Protein AF-A0A1M5RTS2-F1 (afdb_monomer_lite)

Foldseek 3Di:
DDDPPPPDDPVVVVPDDPVLVVLLCLLLVCLLVVHCVC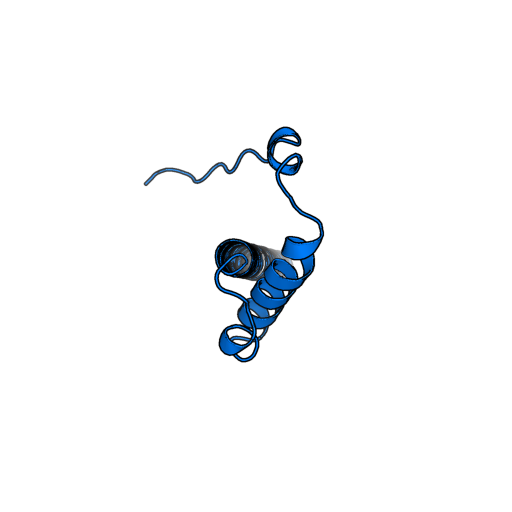VVVDDPVNNVSSVNSVVVNVVVVVVVVVVVVVVVVVVVD

Secondary structure (DSSP, 8-state):
---------GGGGTT--GGGHHHHHHHHHHHHHT--TTGGGS-HHHHHHHHHHHHHHHHHHHHHHHHHHHHHHHTT-

Organism: NCBI:txid1121316

Structure (mmCIF, N/CA/C/O backbone):
data_AF-A0A1M5RTS2-F1
#
_entry.id   AF-A0A1M5RTS2-F1
#
loop_
_atom_site.group_PDB
_atom_site.id
_atom_site.type_symbol
_atom_site.label_atom_id
_atom_site.label_alt_id
_atom_site.label_comp_id
_atom_site.label_asym_id
_atom_site.label_entity_id
_atom_site.label_seq_id
_atom_site.pdbx_PDB_ins_code
_atom_site.Cartn_x
_atom_site.Cartn_y
_atom_site.Cartn_z
_atom_site.occupancy
_atom_site.B_iso_or_equiv
_atom_site.auth_seq_id
_atom_site.auth_comp_id
_atom_site.auth_asym_id
_atom_site.auth_atom_id
_atom_site.pdbx_PDB_model_num
ATOM 1 N N . MET A 1 1 ? 7.691 15.230 20.219 1.00 39.22 1 MET A N 1
ATOM 2 C CA . MET A 1 1 ? 6.981 14.317 19.298 1.00 39.22 1 MET A CA 1
ATOM 3 C C . MET A 1 1 ? 6.126 15.187 18.406 1.00 39.22 1 MET A C 1
ATOM 5 O O . MET A 1 1 ? 5.086 15.662 18.852 1.00 39.22 1 MET A O 1
ATOM 9 N N . ASP A 1 2 ? 6.626 15.500 17.214 1.00 41.94 2 ASP A N 1
ATOM 10 C CA . ASP A 1 2 ? 5.962 16.453 16.333 1.00 41.94 2 ASP A CA 1
ATOM 11 C C . ASP A 1 2 ? 4.751 15.822 15.653 1.00 41.94 2 ASP A C 1
ATOM 13 O O . ASP A 1 2 ? 4.800 14.739 15.068 1.00 41.94 2 ASP A O 1
ATOM 17 N N . LYS A 1 3 ? 3.634 16.531 15.805 1.00 47.81 3 LYS A N 1
ATOM 18 C CA . LYS A 1 3 ? 2.348 16.267 15.176 1.00 47.81 3 LYS A CA 1
ATOM 19 C C . LYS A 1 3 ? 2.552 16.390 13.668 1.00 47.81 3 LYS A C 1
ATOM 21 O O . LYS A 1 3 ? 2.705 17.501 13.168 1.00 47.81 3 LYS A O 1
ATOM 26 N N . ASN A 1 4 ? 2.551 15.263 12.957 1.00 46.31 4 ASN A N 1
ATOM 27 C CA . ASN A 1 4 ? 2.549 15.215 11.495 1.00 46.31 4 ASN A CA 1
ATOM 28 C C . ASN A 1 4 ? 1.237 15.805 10.961 1.00 46.31 4 ASN A C 1
ATOM 30 O O . ASN A 1 4 ? 0.303 15.0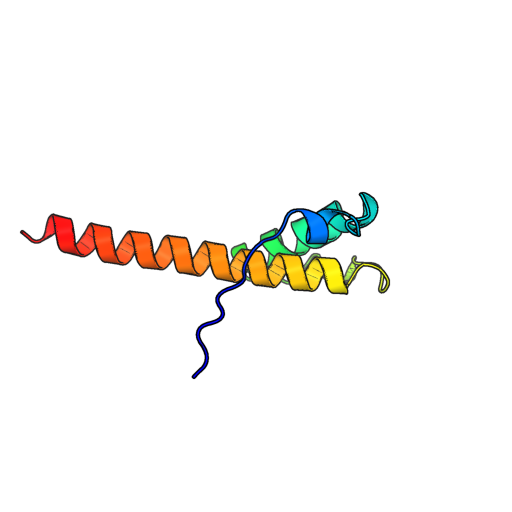94 10.600 1.00 46.31 4 ASN A O 1
ATOM 34 N N . ASN A 1 5 ? 1.167 17.132 10.951 1.00 48.59 5 ASN A N 1
ATOM 35 C CA . ASN A 1 5 ? 0.114 17.909 10.332 1.00 48.59 5 ASN A CA 1
ATOM 36 C C . ASN A 1 5 ? 0.432 17.972 8.833 1.00 48.59 5 ASN A C 1
ATOM 38 O O . ASN A 1 5 ? 1.010 18.945 8.344 1.00 48.59 5 ASN A O 1
ATOM 42 N N . PHE A 1 6 ? 0.156 16.877 8.117 1.00 55.69 6 PHE A N 1
ATOM 43 C CA . PHE A 1 6 ? 0.342 16.822 6.671 1.00 55.69 6 PHE A CA 1
ATOM 44 C C . PHE A 1 6 ? -0.691 17.741 6.015 1.00 55.69 6 PHE A C 1
ATOM 46 O O . PHE A 1 6 ? -1.834 17.364 5.768 1.00 55.69 6 PHE A O 1
ATOM 53 N N . ASN A 1 7 ? -0.290 18.989 5.785 1.00 54.50 7 ASN A N 1
ATOM 54 C CA . ASN A 1 7 ? -1.112 19.992 5.130 1.00 54.50 7 ASN A CA 1
ATOM 55 C C . ASN A 1 7 ? -1.160 19.675 3.627 1.00 54.50 7 ASN A C 1
ATOM 57 O O . ASN A 1 7 ? -0.254 20.037 2.872 1.00 54.50 7 ASN A O 1
ATOM 61 N N . PHE A 1 8 ? -2.177 18.923 3.205 1.00 53.03 8 PHE A N 1
ATOM 62 C CA . PHE A 1 8 ? -2.367 18.534 1.810 1.00 53.03 8 PHE A CA 1
ATOM 63 C C . PHE A 1 8 ? -2.681 19.778 0.961 1.00 53.03 8 PHE A C 1
ATOM 65 O O . PHE A 1 8 ? -3.786 20.314 1.010 1.00 53.03 8 PHE A O 1
ATOM 72 N N . LYS A 1 9 ? -1.704 20.256 0.180 1.00 58.53 9 LYS A N 1
ATOM 73 C CA . LYS A 1 9 ? -1.880 21.360 -0.776 1.00 58.53 9 LYS A CA 1
ATOM 74 C C . LYS A 1 9 ? -2.022 20.818 -2.196 1.00 58.53 9 LYS A C 1
ATOM 76 O O . LYS A 1 9 ? -1.248 19.958 -2.604 1.00 58.53 9 LYS A O 1
ATOM 81 N N . PHE A 1 10 ? -2.947 21.381 -2.977 1.00 50.62 10 PHE A N 1
ATOM 82 C CA . PHE A 1 10 ? -3.150 21.039 -4.397 1.00 50.62 10 PHE A CA 1
ATOM 83 C C . PHE A 1 10 ? -1.893 21.234 -5.260 1.00 50.62 10 PHE A C 1
ATOM 85 O O . PHE A 1 10 ? -1.732 20.576 -6.281 1.00 50.62 10 PHE A O 1
ATOM 92 N N . GLU A 1 11 ? -0.971 22.096 -4.842 1.00 57.16 11 GLU A N 1
ATOM 93 C CA . GLU A 1 11 ? 0.326 22.300 -5.496 1.00 57.16 11 GLU A CA 1
ATOM 94 C C . GLU A 1 11 ? 1.188 21.026 -5.502 1.00 57.16 11 GLU A C 1
ATOM 96 O O . GLU A 1 11 ? 1.920 20.801 -6.463 1.00 57.16 11 GLU A O 1
ATOM 101 N N . ASN A 1 12 ? 1.009 20.136 -4.518 1.00 55.22 12 ASN A N 1
ATOM 102 C CA . ASN A 1 12 ? 1.684 18.835 -4.445 1.00 55.22 12 ASN A CA 1
ATOM 103 C C . ASN A 1 12 ? 1.175 17.831 -5.499 1.00 55.22 12 ASN A C 1
ATOM 105 O O . ASN A 1 12 ? 1.775 16.774 -5.677 1.00 55.22 12 ASN A O 1
ATOM 109 N N . LEU A 1 13 ? 0.063 18.128 -6.185 1.00 54.41 13 LEU A N 1
ATOM 110 C CA . LEU A 1 13 ? -0.497 17.277 -7.241 1.00 54.41 13 LEU A CA 1
ATOM 111 C C . LEU A 1 13 ? 0.151 17.526 -8.611 1.00 54.41 13 LEU A C 1
ATOM 113 O O . LEU A 1 13 ? -0.004 16.699 -9.505 1.00 54.41 13 LEU A O 1
ATOM 117 N N . LYS A 1 14 ? 0.872 18.645 -8.796 1.00 55.09 14 LYS A N 1
ATOM 118 C CA . LYS A 1 14 ? 1.462 19.024 -10.096 1.00 55.09 14 LYS A CA 1
ATOM 119 C C . LYS A 1 14 ? 2.571 18.076 -10.568 1.00 55.09 14 LYS A C 1
ATOM 121 O O . LYS A 1 14 ? 2.861 18.043 -11.758 1.00 55.09 14 LYS A O 1
ATOM 126 N N . GLU A 1 15 ? 3.144 17.287 -9.662 1.00 55.81 15 GLU A N 1
ATOM 127 C CA . GLU A 1 15 ? 4.172 16.279 -9.959 1.00 55.81 15 GLU A CA 1
ATOM 128 C C . GLU A 1 15 ? 3.628 14.844 -10.010 1.00 55.81 15 GLU A C 1
ATOM 130 O O . GLU A 1 15 ? 4.400 13.902 -10.179 1.00 55.81 15 GLU A O 1
ATOM 135 N N . ILE A 1 16 ? 2.312 14.634 -9.874 1.00 55.75 16 ILE A N 1
ATOM 136 C CA . ILE A 1 16 ? 1.745 13.285 -9.967 1.00 55.75 16 ILE A CA 1
ATOM 137 C C . ILE A 1 16 ? 1.657 12.902 -11.438 1.00 55.75 16 ILE A C 1
ATOM 139 O O . ILE A 1 16 ? 0.710 13.251 -12.147 1.00 55.75 16 ILE A O 1
ATOM 143 N N . HIS A 1 17 ? 2.653 12.158 -11.907 1.00 63.03 17 HIS A N 1
ATOM 144 C CA . HIS A 1 17 ? 2.575 11.552 -13.219 1.00 63.03 17 HIS A CA 1
ATOM 145 C C . HIS A 1 17 ? 1.488 10.468 -13.202 1.00 63.03 17 HIS A C 1
ATOM 147 O O . HIS A 1 17 ? 1.420 9.649 -12.289 1.00 63.03 17 HIS A O 1
ATOM 153 N N . VAL A 1 18 ? 0.618 10.424 -14.215 1.00 59.53 18 VAL A N 1
ATOM 154 C CA . VAL A 1 18 ? -0.487 9.443 -14.284 1.00 59.53 18 VAL A CA 1
ATOM 155 C C . VAL A 1 18 ? 0.031 7.996 -14.223 1.00 59.53 18 VAL A C 1
ATOM 157 O O . VAL A 1 18 ? -0.658 7.118 -13.710 1.00 59.53 18 VAL A O 1
ATOM 160 N N . GLY A 1 19 ? 1.273 7.754 -14.662 1.00 63.31 19 GLY A N 1
ATOM 161 C CA . GLY A 1 19 ? 1.955 6.463 -14.533 1.00 63.31 19 GLY A CA 1
ATOM 162 C C . GLY A 1 19 ? 2.282 6.041 -13.093 1.00 63.31 19 GLY A C 1
ATOM 163 O O . GLY A 1 19 ? 2.530 4.863 -12.859 1.00 63.31 19 GLY A O 1
ATOM 164 N N . ASP A 1 20 ? 2.237 6.963 -12.132 1.00 73.38 20 ASP A N 1
ATOM 165 C CA . ASP A 1 20 ? 2.552 6.721 -10.721 1.00 73.38 20 ASP A CA 1
ATOM 166 C C . ASP A 1 20 ? 1.322 6.317 -9.897 1.00 73.38 20 ASP A C 1
ATOM 168 O O . ASP A 1 20 ? 1.446 5.645 -8.868 1.00 73.38 20 ASP A O 1
ATOM 172 N N . VAL A 1 21 ? 0.126 6.682 -10.372 1.00 79.31 21 VAL A N 1
ATOM 173 C CA . VAL A 1 21 ? -1.160 6.352 -9.739 1.00 79.31 21 VAL A CA 1
ATOM 174 C C . VAL A 1 21 ? -1.376 4.833 -9.622 1.00 79.31 21 VAL A C 1
ATOM 176 O O . VAL A 1 21 ? -1.761 4.385 -8.539 1.00 79.31 21 VAL A O 1
ATOM 179 N N . PRO A 1 22 ? -1.092 4.002 -10.651 1.00 88.56 22 PRO A N 1
ATOM 180 C CA . PRO A 1 22 ? -1.159 2.546 -10.525 1.00 88.56 22 PRO A CA 1
ATOM 181 C C . PRO A 1 22 ? -0.281 1.981 -9.401 1.00 88.56 22 PRO A C 1
ATOM 183 O O . PRO A 1 22 ? -0.718 1.089 -8.672 1.00 88.56 22 PRO A O 1
ATOM 186 N N . SER A 1 23 ? 0.929 2.515 -9.223 1.00 91.50 23 SER A N 1
ATOM 187 C CA . SER A 1 23 ? 1.880 2.041 -8.210 1.00 91.50 23 SER A CA 1
ATOM 188 C C . SER A 1 23 ? 1.472 2.470 -6.805 1.00 91.50 23 SER A C 1
ATOM 190 O O . SER A 1 23 ? 1.481 1.646 -5.893 1.00 91.50 23 SER A O 1
ATOM 192 N N . ALA A 1 24 ? 0.998 3.708 -6.637 1.00 91.31 24 ALA A N 1
ATOM 193 C CA . ALA A 1 24 ? 0.400 4.153 -5.378 1.00 91.31 24 ALA A CA 1
ATOM 194 C C . ALA A 1 24 ? -0.829 3.313 -4.998 1.00 91.31 24 ALA A C 1
ATOM 196 O O . ALA A 1 24 ? -0.961 2.893 -3.850 1.00 91.31 24 ALA A O 1
ATOM 197 N N . LYS A 1 25 ? -1.695 2.985 -5.965 1.00 93.19 25 LYS A N 1
ATOM 198 C CA . LYS A 1 25 ? -2.842 2.096 -5.736 1.00 93.19 25 LYS A CA 1
ATOM 199 C C . LYS A 1 25 ? -2.400 0.713 -5.250 1.00 93.19 25 LYS A C 1
ATOM 201 O O . LYS A 1 25 ? -2.977 0.209 -4.291 1.00 93.19 25 LYS A O 1
ATOM 206 N N . LYS A 1 26 ? -1.385 0.117 -5.884 1.00 94.00 26 LYS A N 1
ATOM 207 C CA . LYS A 1 26 ? -0.804 -1.164 -5.449 1.00 94.00 26 LYS A CA 1
ATOM 208 C C . LYS A 1 26 ? -0.297 -1.086 -4.005 1.00 94.00 26 LYS A C 1
ATOM 210 O O . LYS A 1 26 ? -0.627 -1.961 -3.221 1.00 94.00 26 LYS A O 1
ATOM 215 N N . GLY A 1 27 ? 0.393 -0.005 -3.637 1.00 94.38 27 GLY A N 1
ATOM 216 C CA . GLY A 1 27 ? 0.855 0.213 -2.262 1.00 94.38 27 GLY A CA 1
ATOM 217 C C . GLY A 1 27 ? -0.275 0.304 -1.235 1.00 94.38 27 GLY A C 1
ATOM 218 O O . GLY A 1 27 ? -0.172 -0.285 -0.163 1.00 94.38 27 GLY A O 1
ATOM 219 N N . ILE A 1 28 ? -1.374 0.996 -1.564 1.00 94.31 28 ILE A N 1
ATOM 220 C CA . ILE A 1 28 ? -2.560 1.061 -0.690 1.00 94.31 28 ILE A CA 1
ATOM 221 C C . ILE A 1 28 ? -3.147 -0.340 -0.480 1.00 94.31 28 ILE A C 1
ATOM 223 O O . ILE A 1 28 ? -3.443 -0.714 0.651 1.00 94.31 28 ILE A O 1
ATOM 227 N N . ILE A 1 29 ? -3.320 -1.105 -1.563 1.00 94.69 29 ILE A N 1
ATOM 228 C CA . ILE A 1 29 ? -3.902 -2.454 -1.519 1.00 94.69 29 ILE A CA 1
ATOM 229 C C . ILE A 1 29 ? -3.033 -3.388 -0.674 1.00 94.69 29 ILE A C 1
ATOM 231 O O . ILE A 1 29 ? -3.551 -4.013 0.247 1.00 94.69 29 ILE A O 1
ATOM 235 N N . ASP A 1 30 ? -1.730 -3.434 -0.952 1.00 95.88 30 ASP A N 1
ATOM 236 C CA . ASP A 1 30 ? -0.764 -4.271 -0.234 1.00 95.88 30 ASP A CA 1
ATOM 237 C C . ASP A 1 30 ? -0.789 -3.969 1.272 1.00 95.88 30 ASP A C 1
ATOM 239 O O . ASP A 1 30 ? -0.938 -4.882 2.085 1.00 95.88 30 ASP A O 1
ATOM 243 N N . CYS A 1 31 ? -0.799 -2.685 1.651 1.00 95.38 31 CYS A N 1
ATOM 244 C CA . CYS A 1 31 ? -0.903 -2.287 3.054 1.00 95.38 31 CYS A CA 1
ATOM 245 C C . CYS A 1 31 ? -2.202 -2.766 3.718 1.00 95.38 31 CYS A C 1
ATOM 247 O O . CYS A 1 31 ? -2.159 -3.315 4.815 1.00 95.38 31 CYS A O 1
ATOM 249 N N . LEU A 1 32 ? -3.358 -2.548 3.081 1.00 93.25 32 LEU A N 1
ATOM 250 C CA . LEU A 1 32 ? -4.658 -2.900 3.666 1.00 93.25 32 LEU A CA 1
ATOM 251 C C . LEU A 1 32 ? -4.885 -4.417 3.744 1.00 93.25 32 LEU A C 1
ATOM 253 O O . LEU A 1 32 ? -5.663 -4.875 4.579 1.00 93.25 32 LEU A O 1
ATOM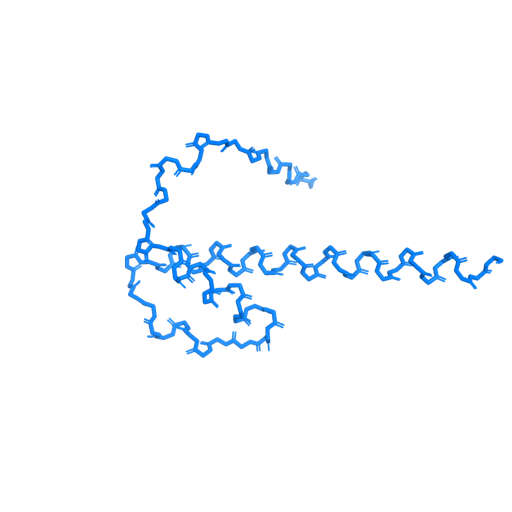 257 N N . LEU A 1 33 ? -4.215 -5.191 2.888 1.00 94.62 33 LEU A N 1
ATOM 258 C CA . LEU A 1 33 ? -4.259 -6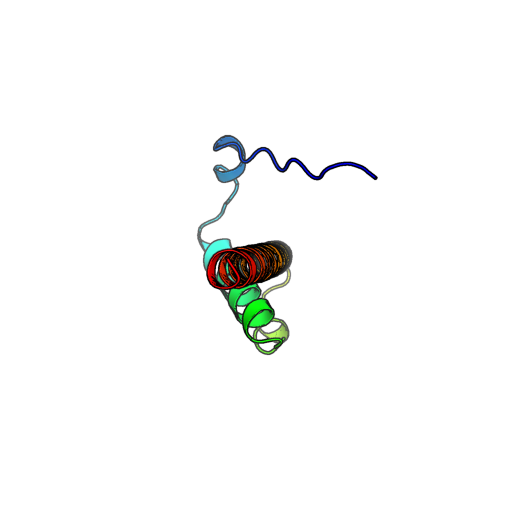.652 2.894 1.00 94.62 33 LEU A CA 1
ATOM 259 C C . LEU A 1 33 ? -3.149 -7.291 3.743 1.00 94.62 33 LEU A C 1
ATOM 261 O O . LEU A 1 33 ? -3.140 -8.512 3.874 1.00 94.62 33 LEU A O 1
ATOM 265 N N . ASN A 1 34 ? -2.233 -6.503 4.323 1.00 92.19 34 ASN A N 1
ATOM 266 C CA . ASN A 1 34 ? -1.002 -6.994 4.957 1.00 92.19 34 ASN A CA 1
ATOM 267 C C . ASN A 1 34 ? -0.207 -7.945 4.037 1.00 92.19 34 ASN A C 1
ATOM 269 O O . ASN A 1 34 ? 0.236 -9.015 4.452 1.00 92.19 34 ASN A O 1
ATOM 273 N N . SER A 1 35 ? -0.057 -7.551 2.772 1.00 92.69 35 SER A N 1
ATOM 274 C CA . SER A 1 35 ? 0.654 -8.284 1.722 1.00 92.69 35 SER A CA 1
ATOM 275 C C . SER A 1 35 ? 1.747 -7.405 1.103 1.00 92.69 35 SER A C 1
ATOM 277 O O . SER A 1 35 ? 1.717 -6.188 1.238 1.00 92.69 35 SER A O 1
ATOM 279 N N . GLU A 1 36 ? 2.713 -8.011 0.412 1.00 91.00 36 GLU A N 1
ATOM 280 C CA . GLU A 1 36 ? 3.693 -7.304 -0.434 1.00 91.00 36 GLU A CA 1
ATOM 281 C C . GLU A 1 36 ? 3.746 -7.887 -1.862 1.00 91.00 36 GLU A C 1
ATOM 283 O O . GLU A 1 36 ? 4.738 -7.729 -2.578 1.00 91.00 36 GLU A O 1
ATOM 288 N N . GLU A 1 37 ? 2.697 -8.594 -2.297 1.00 92.56 37 GLU A N 1
ATOM 289 C CA . GLU A 1 37 ? 2.654 -9.280 -3.598 1.00 92.56 37 GLU A CA 1
ATOM 290 C C . GLU A 1 37 ? 2.903 -8.348 -4.788 1.00 92.56 37 GLU A C 1
ATOM 292 O O . GLU A 1 37 ? 3.510 -8.748 -5.785 1.00 92.56 37 GLU A O 1
ATOM 297 N N . ASN A 1 38 ? 2.466 -7.089 -4.710 1.00 89.44 38 ASN A N 1
ATOM 298 C CA . ASN A 1 38 ? 2.626 -6.166 -5.822 1.00 89.44 38 ASN A CA 1
ATOM 299 C C . ASN A 1 38 ? 4.002 -5.500 -5.851 1.00 89.44 38 ASN A C 1
ATOM 301 O O . ASN A 1 38 ? 4.407 -5.053 -6.928 1.00 89.44 38 ASN A O 1
ATOM 305 N N . LYS A 1 39 ? 4.727 -5.453 -4.728 1.00 89.88 39 LYS A N 1
ATOM 306 C CA . LYS A 1 39 ? 6.008 -4.743 -4.572 1.00 89.88 39 LYS A CA 1
ATOM 307 C C . LYS A 1 39 ? 7.060 -5.175 -5.592 1.00 89.88 39 LYS A C 1
ATOM 309 O O . LYS A 1 39 ? 7.685 -4.322 -6.214 1.00 89.88 39 LYS A O 1
ATOM 314 N N . ALA A 1 40 ? 7.195 -6.481 -5.827 1.00 89.12 40 ALA A N 1
ATOM 315 C CA . ALA A 1 40 ? 8.157 -7.032 -6.788 1.00 89.12 40 ALA A CA 1
ATOM 316 C C . ALA A 1 40 ? 7.847 -6.658 -8.251 1.00 89.12 40 ALA A C 1
ATOM 318 O O . ALA A 1 40 ? 8.729 -6.706 -9.103 1.00 89.12 40 ALA A O 1
ATOM 319 N N . SER A 1 41 ? 6.599 -6.278 -8.549 1.00 90.88 41 SER A N 1
ATOM 320 C CA . SER A 1 41 ? 6.165 -5.872 -9.893 1.00 90.88 41 SER A CA 1
ATOM 321 C C . SER A 1 41 ? 6.312 -4.370 -10.165 1.00 90.88 41 SER A C 1
ATOM 323 O O . SER A 1 41 ? 6.007 -3.924 -11.271 1.00 90.88 41 SER A O 1
ATOM 325 N N . ILE A 1 42 ? 6.726 -3.577 -9.169 1.00 89.94 42 ILE A N 1
ATOM 326 C CA . ILE A 1 42 ? 6.843 -2.122 -9.295 1.00 89.94 42 ILE A CA 1
ATOM 327 C C . ILE A 1 42 ? 8.187 -1.762 -9.939 1.00 89.94 42 ILE A C 1
ATOM 329 O O . ILE A 1 42 ? 9.230 -2.113 -9.392 1.00 89.94 42 ILE A O 1
ATOM 333 N N . PRO A 1 43 ? 8.202 -1.013 -11.056 1.00 90.44 43 PRO A N 1
ATOM 334 C CA . PRO A 1 43 ? 9.439 -0.457 -11.595 1.00 90.44 43 PRO A CA 1
ATOM 335 C C . PRO A 1 43 ? 10.101 0.503 -10.597 1.00 90.44 43 PRO A C 1
ATOM 337 O O . PRO A 1 43 ? 9.406 1.324 -9.998 1.00 90.44 43 PRO A O 1
ATOM 340 N N . ASP A 1 44 ? 11.433 0.505 -10.499 1.00 87.94 44 ASP A N 1
ATOM 341 C CA . ASP A 1 44 ? 12.182 1.341 -9.539 1.00 87.94 44 ASP A CA 1
ATOM 342 C C . ASP A 1 44 ? 11.782 2.822 -9.573 1.00 87.94 44 ASP A C 1
ATOM 344 O O . ASP A 1 44 ? 11.560 3.449 -8.536 1.00 87.94 44 ASP A O 1
ATOM 348 N N . LYS A 1 45 ? 11.585 3.371 -10.780 1.00 87.56 45 LYS A N 1
ATOM 349 C CA . LYS A 1 45 ? 11.146 4.763 -10.997 1.00 87.56 45 LYS A CA 1
ATOM 350 C C . LYS A 1 45 ? 9.799 5.109 -10.341 1.00 87.56 45 LYS A C 1
ATOM 352 O O . LYS A 1 45 ? 9.498 6.280 -10.157 1.00 87.56 45 LYS A O 1
ATOM 357 N N . GLN A 1 46 ? 8.993 4.104 -10.008 1.00 89.56 46 GLN A N 1
ATOM 358 C CA . GLN A 1 46 ? 7.658 4.219 -9.416 1.00 89.56 46 GLN A CA 1
ATOM 359 C C . GLN A 1 46 ? 7.590 3.691 -7.976 1.00 89.56 46 GLN A C 1
ATOM 361 O O . GLN A 1 46 ? 6.529 3.767 -7.347 1.00 89.56 46 GLN A O 1
ATOM 366 N N . LEU A 1 47 ? 8.700 3.189 -7.422 1.00 89.50 47 LEU A N 1
ATOM 367 C CA . LEU A 1 47 ? 8.739 2.618 -6.075 1.00 89.50 47 LEU A CA 1
ATOM 368 C C . LEU A 1 47 ? 8.375 3.655 -5.004 1.00 89.50 47 LEU A C 1
ATOM 370 O O . LEU A 1 47 ? 7.644 3.350 -4.065 1.00 89.50 47 LEU A O 1
ATOM 374 N N . ASN A 1 48 ? 8.804 4.907 -5.181 1.00 88.81 48 ASN A N 1
ATOM 375 C CA . ASN A 1 48 ? 8.442 6.002 -4.279 1.00 88.81 48 ASN A CA 1
ATOM 376 C C . ASN A 1 48 ? 6.916 6.201 -4.194 1.00 88.81 48 ASN A C 1
ATOM 378 O O . ASN A 1 48 ? 6.364 6.420 -3.117 1.00 88.81 48 ASN A O 1
ATOM 382 N N . SER A 1 49 ? 6.217 6.077 -5.322 1.00 90.19 49 SER A N 1
ATOM 383 C CA . SER A 1 49 ? 4.760 6.215 -5.384 1.00 90.19 49 SER A CA 1
ATOM 384 C C . SER A 1 49 ? 4.054 5.034 -4.726 1.00 90.19 49 SER A C 1
ATOM 386 O O . SER A 1 49 ? 3.099 5.245 -3.981 1.00 90.19 49 SER A O 1
ATOM 388 N N . TYR A 1 50 ? 4.569 3.813 -4.904 1.00 93.69 50 TYR A N 1
ATOM 389 C CA . TYR A 1 50 ? 4.130 2.641 -4.140 1.00 93.69 50 TYR A CA 1
ATOM 390 C C . TYR A 1 50 ? 4.278 2.851 -2.624 1.00 93.69 50 TYR A C 1
ATOM 392 O O . TYR A 1 50 ? 3.312 2.656 -1.888 1.00 93.69 50 TYR A O 1
ATOM 400 N N . ILE A 1 51 ? 5.436 3.330 -2.155 1.00 91.12 51 ILE A N 1
ATOM 401 C CA . ILE A 1 51 ? 5.689 3.589 -0.726 1.00 91.12 51 ILE A CA 1
ATOM 402 C C . ILE A 1 51 ? 4.705 4.628 -0.172 1.00 91.12 51 ILE A C 1
ATOM 404 O O . ILE A 1 51 ? 4.106 4.407 0.881 1.00 91.12 51 ILE A O 1
ATOM 408 N N . LYS A 1 52 ? 4.479 5.734 -0.894 1.00 90.31 52 LYS A N 1
ATOM 409 C CA . LYS A 1 52 ? 3.476 6.744 -0.509 1.00 90.31 52 LYS A CA 1
ATOM 410 C C . LYS A 1 52 ? 2.069 6.147 -0.433 1.00 90.31 52 LYS A C 1
ATOM 412 O O . LYS A 1 52 ? 1.325 6.443 0.497 1.00 90.31 52 LYS A O 1
ATOM 417 N N . GLY A 1 53 ? 1.714 5.276 -1.378 1.00 91.81 53 GLY A N 1
ATOM 418 C CA . GLY A 1 53 ? 0.469 4.513 -1.343 1.00 91.81 53 GLY A CA 1
ATOM 419 C C . GLY A 1 53 ? 0.339 3.649 -0.088 1.00 91.81 53 GLY A C 1
ATOM 420 O O . GLY A 1 53 ? -0.682 3.689 0.593 1.00 91.81 53 GLY A O 1
ATOM 421 N N . HIS A 1 54 ? 1.396 2.927 0.273 1.00 93.81 54 HIS A N 1
ATOM 422 C CA . HIS A 1 54 ? 1.416 2.102 1.479 1.00 93.81 54 HIS A CA 1
ATOM 423 C C . HIS A 1 54 ? 1.225 2.937 2.755 1.00 93.81 54 HIS A C 1
ATOM 425 O O . HIS A 1 54 ? 0.459 2.559 3.639 1.00 93.81 54 HIS A O 1
ATOM 431 N N . GLN A 1 55 ? 1.851 4.115 2.835 1.00 90.75 55 GLN A N 1
ATOM 432 C CA . GLN A 1 55 ? 1.645 5.052 3.946 1.00 90.75 55 GLN A CA 1
ATOM 433 C C . GLN A 1 55 ? 0.187 5.527 4.030 1.00 90.75 55 GLN A C 1
ATOM 435 O O . GLN A 1 55 ? -0.388 5.551 5.117 1.00 90.75 55 GLN A O 1
ATOM 440 N N . ILE A 1 56 ? -0.437 5.855 2.891 1.00 90.44 56 ILE A N 1
ATOM 441 C CA . ILE A 1 56 ? -1.870 6.191 2.824 1.00 90.44 56 ILE A CA 1
ATOM 442 C C . ILE A 1 56 ? -2.725 5.029 3.345 1.00 90.44 56 ILE A C 1
ATOM 444 O O . ILE A 1 56 ? -3.636 5.264 4.136 1.00 90.44 56 ILE A O 1
ATOM 448 N N . GLY A 1 57 ? -2.412 3.786 2.964 1.00 92.19 57 GLY A N 1
ATOM 449 C CA . GLY A 1 57 ? -3.083 2.589 3.482 1.00 92.19 57 GLY A CA 1
ATOM 450 C C . GLY A 1 57 ? -3.044 2.507 5.011 1.00 92.19 57 GLY A C 1
ATOM 451 O O . GLY A 1 57 ? -4.079 2.308 5.645 1.00 92.19 57 GLY A O 1
ATOM 452 N N . THR A 1 58 ? -1.887 2.777 5.620 1.00 88.19 58 THR A N 1
ATOM 453 C CA . THR A 1 58 ? -1.740 2.823 7.084 1.00 88.19 58 THR A CA 1
ATOM 454 C C . THR A 1 58 ? -2.597 3.925 7.715 1.00 88.19 58 THR A C 1
ATOM 456 O O . THR A 1 58 ? -3.229 3.705 8.748 1.00 88.19 58 THR A O 1
ATOM 459 N N . TYR A 1 59 ? -2.662 5.113 7.102 1.00 89.69 59 TYR A N 1
ATOM 460 C CA . TYR A 1 59 ? -3.534 6.188 7.588 1.00 89.69 59 TYR A CA 1
ATOM 461 C C . TYR A 1 59 ? -5.016 5.809 7.521 1.00 89.69 59 TYR A C 1
ATOM 463 O O . TYR A 1 59 ? -5.748 6.093 8.468 1.00 89.69 59 TYR A O 1
ATOM 471 N N . ILE A 1 60 ? -5.449 5.142 6.447 1.00 88.12 60 ILE A N 1
ATOM 472 C CA . ILE A 1 60 ? -6.820 4.633 6.308 1.00 88.12 60 ILE A CA 1
ATOM 473 C C . ILE A 1 60 ? -7.118 3.617 7.412 1.00 88.12 60 ILE A C 1
ATOM 475 O O . ILE A 1 60 ? -8.127 3.745 8.102 1.00 88.12 60 ILE A O 1
ATOM 479 N N . GLU A 1 61 ? -6.237 2.637 7.617 1.00 89.19 61 GLU A N 1
ATOM 480 C CA . GLU A 1 61 ? -6.426 1.606 8.639 1.00 89.19 61 GLU A CA 1
ATOM 481 C C . GLU A 1 61 ? -6.540 2.223 10.043 1.00 89.19 61 GLU A C 1
ATOM 483 O O . GLU A 1 61 ? -7.449 1.891 10.805 1.00 89.19 61 GLU A O 1
ATOM 488 N N . ASN A 1 62 ? -5.669 3.183 10.364 1.00 86.62 62 ASN A N 1
ATOM 489 C CA . ASN A 1 62 ? -5.702 3.896 11.638 1.00 86.62 62 ASN A CA 1
ATOM 490 C C . ASN A 1 62 ? -6.973 4.739 11.809 1.00 86.62 62 ASN A C 1
ATOM 492 O O . ASN A 1 62 ? -7.556 4.734 12.891 1.00 86.62 62 ASN A O 1
ATOM 496 N N . ALA A 1 63 ? -7.427 5.433 10.762 1.00 83.69 63 ALA A N 1
ATOM 497 C CA . ALA A 1 63 ? -8.671 6.199 10.801 1.00 83.69 63 ALA A CA 1
ATOM 498 C C . ALA A 1 63 ? -9.879 5.288 11.070 1.00 83.69 63 ALA A C 1
ATOM 500 O O . ALA A 1 63 ? -10.689 5.575 11.950 1.00 83.69 63 ALA A O 1
ATOM 501 N N . LEU A 1 64 ? -9.949 4.141 10.387 1.00 83.50 64 LEU A N 1
ATOM 502 C CA . LEU A 1 64 ? -11.013 3.156 10.585 1.00 83.50 64 LEU A CA 1
ATOM 503 C C . LEU A 1 64 ? -10.978 2.535 11.988 1.00 83.50 64 LEU A C 1
ATOM 505 O O . LEU A 1 64 ? -12.032 2.333 12.591 1.00 83.50 64 LEU A O 1
ATOM 509 N N . LYS A 1 65 ? -9.787 2.254 12.531 1.00 84.12 65 LYS A N 1
ATOM 510 C CA . LYS A 1 65 ? -9.625 1.762 13.909 1.00 84.12 65 LYS A CA 1
ATOM 511 C C . LYS A 1 65 ? -10.078 2.805 14.933 1.00 84.12 65 LYS A C 1
ATOM 513 O O . LYS A 1 65 ? -10.827 2.453 15.837 1.00 84.12 65 LYS A O 1
ATOM 518 N N . CYS A 1 66 ? -9.690 4.073 14.775 1.00 69.69 66 CYS A N 1
ATOM 519 C CA . CYS A 1 66 ? -10.139 5.168 15.644 1.00 69.69 66 CYS A CA 1
ATOM 520 C C . CYS A 1 66 ? -11.668 5.340 15.632 1.00 69.69 66 CYS A C 1
ATOM 522 O O . CYS A 1 66 ? -12.278 5.523 16.688 1.00 69.69 66 CYS A O 1
ATOM 524 N N . ASP A 1 67 ? -12.301 5.226 14.464 1.00 65.00 67 ASP A N 1
ATOM 525 C CA . ASP A 1 67 ? -13.763 5.272 14.340 1.00 65.00 67 ASP A CA 1
ATOM 526 C C . ASP A 1 67 ? -14.453 4.097 15.050 1.00 65.00 67 ASP A C 1
ATOM 528 O O . ASP A 1 67 ? -15.533 4.256 15.627 1.00 65.00 67 ASP A O 1
ATOM 532 N N . GLN A 1 68 ? -13.843 2.908 15.044 1.00 60.22 68 GLN A N 1
ATOM 533 C CA . GLN A 1 68 ? -14.374 1.748 15.762 1.00 60.22 68 GLN A CA 1
ATOM 534 C C . GLN A 1 68 ? -14.331 1.945 17.280 1.00 60.22 68 GLN A C 1
ATOM 536 O O . GLN A 1 68 ? -15.316 1.636 17.954 1.00 60.22 68 GLN A O 1
ATOM 541 N N . THR A 1 69 ? -13.247 2.500 17.829 1.00 59.28 69 THR A N 1
ATOM 542 C CA . THR A 1 69 ? -13.140 2.780 19.270 1.00 59.28 69 THR A CA 1
ATOM 543 C C . THR A 1 69 ? -14.190 3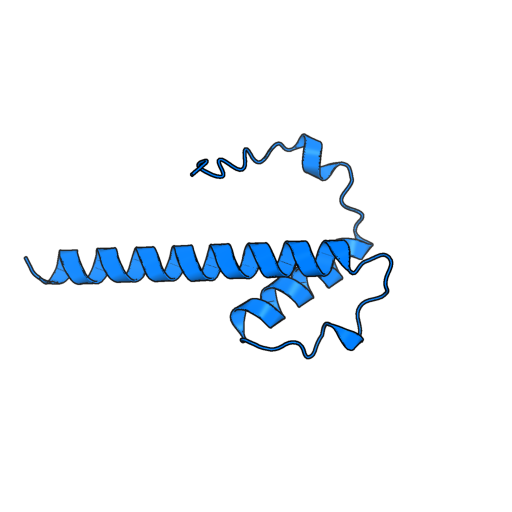.786 19.736 1.00 59.28 69 THR A C 1
ATOM 545 O O . THR A 1 69 ? -14.799 3.590 20.788 1.00 59.28 69 THR A O 1
ATOM 548 N N . ASN A 1 70 ? -14.462 4.823 18.940 1.00 55.06 70 ASN A N 1
ATOM 549 C CA . ASN A 1 70 ? -15.476 5.826 19.276 1.00 55.06 70 ASN A CA 1
ATOM 550 C C . ASN A 1 70 ? -16.896 5.231 19.287 1.00 55.06 70 ASN A C 1
ATOM 552 O O . ASN A 1 70 ? -17.651 5.463 20.229 1.00 55.06 70 ASN A O 1
ATOM 556 N N . LYS A 1 71 ? -17.231 4.359 18.325 1.00 56.41 71 LYS A N 1
ATOM 557 C CA . LYS A 1 71 ? -18.542 3.678 18.270 1.00 56.41 71 LYS A CA 1
ATOM 558 C C . LYS A 1 71 ? -18.789 2.692 19.417 1.00 56.41 71 LYS A C 1
ATOM 560 O O . LYS A 1 71 ? -19.939 2.460 19.785 1.00 56.41 71 LYS A O 1
ATOM 565 N N . ILE A 1 72 ? -17.742 2.078 19.973 1.00 58.91 72 ILE A N 1
ATOM 566 C CA . ILE A 1 72 ? -17.874 1.170 21.127 1.00 58.91 72 ILE A CA 1
ATOM 567 C C . ILE A 1 72 ? -18.223 1.957 22.398 1.00 58.91 72 ILE A C 1
ATOM 569 O O . ILE A 1 72 ? -19.009 1.478 23.215 1.00 58.91 72 ILE A O 1
ATOM 573 N N . ASN A 1 73 ? -17.681 3.167 22.546 1.00 56.69 73 ASN A N 1
ATOM 574 C CA . ASN A 1 73 ? -17.923 4.010 23.717 1.00 56.69 73 ASN A CA 1
ATOM 575 C C . ASN A 1 73 ? -19.332 4.625 23.717 1.00 56.69 73 ASN A C 1
ATOM 577 O O . ASN A 1 73 ? -19.937 4.731 24.778 1.00 56.69 73 ASN A O 1
ATOM 581 N N . GLU A 1 74 ? -19.895 4.942 22.548 1.00 57.44 74 GLU A N 1
ATOM 582 C CA . GLU A 1 74 ? -21.272 5.451 22.425 1.00 57.44 74 GLU A CA 1
ATOM 583 C C . GLU A 1 74 ? -22.348 4.393 22.723 1.00 57.44 74 GLU A C 1
ATOM 585 O O . GLU A 1 74 ? -23.442 4.734 23.156 1.00 57.44 74 GLU A O 1
ATOM 590 N N . LYS A 1 75 ? -22.054 3.099 22.534 1.00 54.03 75 LYS A N 1
ATOM 591 C CA . LYS A 1 75 ? -22.999 1.997 22.818 1.00 54.03 75 LYS A CA 1
ATOM 592 C C . LYS A 1 75 ? -23.021 1.539 24.281 1.00 54.03 75 LYS A C 1
ATOM 594 O O . L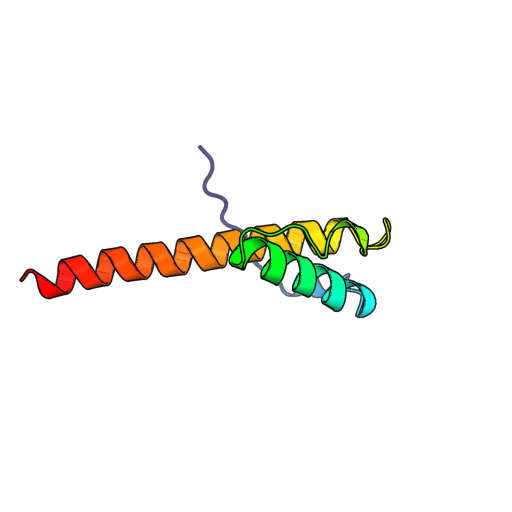YS A 1 75 ? -23.762 0.615 24.609 1.00 54.03 75 LYS A O 1
ATOM 599 N N . LYS A 1 76 ? -22.174 2.115 25.136 1.00 50.94 76 LYS A N 1
ATOM 600 C CA . LYS A 1 76 ? -22.041 1.752 26.557 1.00 50.94 76 LYS A CA 1
ATOM 601 C C . LYS A 1 76 ? -22.688 2.756 27.520 1.00 50.94 76 LYS A C 1
ATOM 603 O O . LYS A 1 76 ? -22.503 2.603 28.726 1.00 50.94 76 LYS A O 1
ATOM 608 N N . ILE A 1 77 ? -23.418 3.745 27.000 1.00 46.59 77 ILE A N 1
ATOM 609 C CA . ILE A 1 77 ? -24.170 4.742 27.775 1.00 46.59 77 ILE A CA 1
ATOM 610 C C . ILE A 1 77 ? -25.660 4.426 27.682 1.00 46.59 77 ILE A C 1
ATOM 612 O O . ILE A 1 77 ? -26.126 4.172 26.549 1.00 46.59 77 ILE A O 1
#

pLDDT: mean 75.95, std 17.94, range [39.22, 95.88]

Radius of gyration: 15.76 Å; chains: 1; bounding box: 36×32×42 Å

Sequence (77 aa):
MDKNNFNFKFENLKEIHVGDVPSAKKGIIDCLLNSEENKASIPDKQLNSYIKGHQIGTYIENALKCDQTNKINEKKI